Protein AF-A0A5S9M9L7-F1 (afdb_monomer_lite)

Foldseek 3Di:
DVVQVVLVVLQVVLVVCVVVVVLPSNLVSLVVLAPPDYPCSLVSLQVNLVSCVVVVVNVSSLVSLVVQLPDPPLVSVLVSLQVNLCCCCPPVVNNVVSVVSVVVNVVSVVVVVVVVVVD

InterPro domains:
  IPR011990 Tetratricopeptide-like helical domain superfamily [G3DSA:1.25.40.10] (4-117)
  IPR011990 Tetratricopeptide-like helical domain superfamily [SSF48452] (10-79)

Secondary structure (DSSP, 8-state):
-HHHHHHHHHHHHHHHHHHTT-HHHHHHHHHHTTT--STTHHHHHHHHHHHHHHTT-HHHHHHHHHHHHTSS-HHHHHHHHHHHHHHHHHTS--HHHHHHHHHHHHHHHHHHHHHHT--

Radius of gyration: 15.75 Å; chains: 1; bounding box: 41×26×40 Å

Organism: Bacillus safensis (NCBI:txid561879)

Structure (mmCIF, N/CA/C/O backbone):
data_AF-A0A5S9M9L7-F1
#
_entry.id   AF-A0A5S9M9L7-F1
#
loop_
_atom_site.group_PDB
_atom_site.id
_atom_site.type_symbol
_atom_site.label_atom_id
_atom_site.label_alt_id
_atom_site.label_comp_id
_atom_site.label_asym_id
_atom_site.label_entity_id
_atom_site.label_seq_id
_atom_site.pdbx_PDB_ins_code
_atom_site.Cartn_x
_atom_site.Cartn_y
_atom_site.Cartn_z
_atom_site.occupancy
_atom_site.B_iso_or_equiv
_atom_site.auth_seq_id
_atom_site.auth_comp_id
_atom_site.auth_asym_id
_atom_site.auth_atom_id
_atom_site.pdbx_PDB_model_num
ATOM 1 N N . MET A 1 1 ? 16.374 -11.793 -19.724 1.00 56.44 1 MET A N 1
ATOM 2 C CA . MET A 1 1 ? 17.122 -10.559 -19.395 1.00 56.44 1 MET A CA 1
ATOM 3 C C . MET A 1 1 ? 16.406 -9.319 -19.912 1.00 56.44 1 MET A C 1
ATOM 5 O O . MET A 1 1 ? 16.363 -8.348 -19.174 1.00 56.44 1 MET A O 1
ATOM 9 N N . ASP A 1 2 ? 15.795 -9.360 -21.099 1.00 66.69 2 ASP A N 1
ATOM 10 C CA . ASP A 1 2 ? 15.127 -8.180 -21.679 1.00 66.69 2 ASP A CA 1
ATOM 11 C C . ASP A 1 2 ? 13.853 -7.751 -20.929 1.00 66.69 2 ASP A C 1
ATOM 13 O O . ASP A 1 2 ? 13.676 -6.568 -20.673 1.00 66.69 2 ASP A O 1
ATOM 17 N N . ALA A 1 3 ? 13.038 -8.702 -20.453 1.00 69.31 3 ALA A N 1
ATOM 18 C CA . ALA A 1 3 ? 11.797 -8.392 -19.728 1.00 69.31 3 ALA A CA 1
ATOM 19 C C . ALA A 1 3 ? 12.013 -7.689 -18.370 1.00 69.31 3 ALA A C 1
ATOM 21 O O . ALA A 1 3 ? 11.232 -6.828 -17.992 1.00 69.31 3 ALA A O 1
ATOM 22 N N . VAL A 1 4 ? 13.083 -8.021 -17.633 1.00 74.62 4 VAL A N 1
ATOM 23 C CA . VAL A 1 4 ? 13.389 -7.358 -16.346 1.00 74.62 4 VAL A CA 1
ATOM 24 C C . VAL A 1 4 ? 13.762 -5.893 -16.579 1.00 74.62 4 VAL A C 1
ATOM 26 O O . VAL A 1 4 ? 13.251 -5.017 -15.892 1.00 74.62 4 VAL A O 1
ATOM 29 N N . LYS A 1 5 ? 14.573 -5.619 -17.611 1.00 79.69 5 LYS A N 1
ATOM 30 C CA . LYS A 1 5 ? 14.917 -4.246 -18.005 1.00 79.69 5 LYS A CA 1
ATOM 31 C C . LYS A 1 5 ? 13.689 -3.457 -18.455 1.00 79.69 5 LYS A C 1
ATOM 33 O O . LYS A 1 5 ? 13.546 -2.300 -18.084 1.00 79.69 5 LYS A O 1
ATOM 38 N N . GLU A 1 6 ? 12.784 -4.091 -19.196 1.00 86.38 6 GLU A N 1
ATOM 39 C CA . GLU A 1 6 ? 11.521 -3.474 -19.609 1.00 86.38 6 GLU A CA 1
ATOM 40 C C . GLU A 1 6 ? 10.628 -3.117 -18.403 1.00 86.38 6 GLU A C 1
ATOM 42 O O . GLU A 1 6 ? 10.029 -2.040 -18.369 1.00 86.38 6 GLU A O 1
ATOM 47 N N . HIS A 1 7 ? 10.570 -3.974 -17.376 1.00 90.00 7 HIS A N 1
ATOM 48 C CA . HIS A 1 7 ? 9.840 -3.681 -16.138 1.00 90.00 7 HIS A CA 1
ATOM 49 C C . HIS A 1 7 ? 10.464 -2.521 -15.348 1.00 90.00 7 HIS A C 1
ATOM 51 O O . HIS A 1 7 ? 9.729 -1.651 -14.873 1.00 90.00 7 HIS A O 1
ATOM 57 N N . ASP A 1 8 ? 11.795 -2.455 -15.260 1.00 87.25 8 ASP A N 1
ATOM 58 C CA . ASP A 1 8 ? 12.500 -1.346 -14.605 1.00 87.25 8 ASP A CA 1
ATOM 59 C C . ASP A 1 8 ? 12.280 -0.014 -15.337 1.00 87.25 8 ASP A C 1
ATOM 61 O O . ASP A 1 8 ? 11.994 1.009 -14.708 1.00 87.25 8 ASP A O 1
ATOM 65 N N . GLU A 1 9 ? 12.343 -0.018 -16.672 1.00 89.50 9 GLU A N 1
ATOM 66 C CA . GLU A 1 9 ? 12.058 1.155 -17.508 1.00 89.50 9 GLU A CA 1
ATOM 67 C C . GLU A 1 9 ? 10.612 1.631 -17.333 1.00 89.50 9 GLU A C 1
ATOM 69 O O . GLU A 1 9 ? 10.355 2.823 -17.131 1.00 89.50 9 GLU A O 1
ATOM 74 N N . LYS A 1 10 ? 9.656 0.697 -17.333 1.00 91.50 10 LYS A N 1
ATOM 75 C CA . LYS A 1 10 ? 8.243 1.001 -17.090 1.00 91.50 10 LYS A CA 1
ATOM 76 C C . LYS A 1 10 ? 8.015 1.542 -15.679 1.00 91.50 10 LYS A C 1
ATOM 78 O O . LYS A 1 10 ? 7.234 2.482 -15.506 1.00 91.50 10 LYS A O 1
ATOM 83 N N . TYR A 1 11 ? 8.704 1.010 -14.671 1.00 93.31 11 TYR A N 1
ATOM 84 C CA . TYR A 1 11 ? 8.608 1.532 -13.310 1.00 93.31 11 TYR A CA 1
ATOM 85 C C . TYR A 1 11 ? 9.207 2.941 -13.202 1.00 93.31 11 TYR A C 1
ATOM 87 O O . TYR A 1 11 ? 8.611 3.824 -12.579 1.00 93.31 11 TYR A O 1
ATOM 95 N N . ALA A 1 12 ? 10.332 3.204 -13.871 1.00 91.94 12 ALA A N 1
ATOM 96 C CA . ALA A 1 12 ? 10.912 4.542 -13.951 1.00 91.94 12 ALA A CA 1
ATOM 97 C C . ALA A 1 12 ? 9.948 5.547 -14.608 1.00 91.94 12 ALA A C 1
ATOM 99 O O . ALA A 1 12 ? 9.771 6.657 -14.095 1.00 91.94 12 ALA A O 1
ATOM 100 N N . LEU A 1 13 ? 9.266 5.143 -15.685 1.00 92.00 13 LEU A N 1
ATOM 101 C CA . LEU A 1 13 ? 8.242 5.956 -16.343 1.00 92.00 13 LEU A CA 1
ATOM 102 C C . LEU A 1 13 ? 7.053 6.232 -15.411 1.00 92.00 13 LEU A C 1
ATOM 104 O O . LEU A 1 13 ? 6.636 7.382 -15.263 1.00 92.00 13 LEU A O 1
ATOM 108 N N . ALA A 1 14 ? 6.556 5.213 -14.706 1.00 91.75 14 ALA A N 1
ATOM 109 C CA . ALA A 1 14 ? 5.495 5.383 -13.717 1.00 91.75 14 ALA A CA 1
ATOM 110 C C . ALA A 1 14 ? 5.879 6.399 -12.630 1.00 91.75 14 ALA A C 1
ATOM 112 O O . ALA A 1 14 ? 5.104 7.305 -12.315 1.00 91.75 14 ALA A O 1
ATOM 113 N N . ARG A 1 15 ? 7.102 6.306 -12.091 1.00 92.81 15 ARG A N 1
ATOM 114 C CA . ARG A 1 15 ? 7.625 7.263 -11.104 1.00 92.81 15 ARG A CA 1
ATOM 115 C C . ARG A 1 15 ? 7.715 8.682 -11.656 1.00 92.81 15 ARG A C 1
ATOM 117 O O . ARG A 1 15 ? 7.437 9.634 -10.924 1.00 92.81 15 ARG A O 1
ATOM 124 N N . TRP A 1 16 ? 8.075 8.833 -12.928 1.00 93.62 16 TRP A N 1
ATOM 125 C CA . TRP A 1 16 ? 8.077 10.130 -13.593 1.00 93.62 16 TRP A CA 1
ATOM 126 C C . TRP A 1 16 ? 6.661 10.723 -13.651 1.00 93.62 16 TRP A C 1
ATOM 128 O O . TRP A 1 16 ? 6.473 11.856 -13.205 1.00 93.62 16 TRP A O 1
ATOM 138 N N . HIS A 1 17 ? 5.647 9.957 -14.068 1.00 90.50 17 HIS A N 1
ATOM 139 C CA . HIS A 1 17 ? 4.250 10.421 -14.059 1.00 90.50 17 HIS A CA 1
ATOM 140 C C . HIS A 1 17 ? 3.756 10.769 -12.643 1.00 90.50 17 HIS A C 1
ATOM 142 O O . HIS A 1 17 ? 3.123 11.811 -12.448 1.00 90.50 17 HIS A O 1
ATOM 148 N N . LEU A 1 18 ? 4.117 9.973 -11.624 1.00 88.75 18 LEU A N 1
ATOM 149 C CA . LEU A 1 18 ? 3.805 10.280 -10.220 1.00 88.75 18 LEU A CA 1
ATOM 150 C C . LEU A 1 18 ? 4.373 11.637 -9.783 1.00 88.75 18 LEU A C 1
ATOM 152 O O . LEU A 1 18 ? 3.661 12.422 -9.151 1.00 88.75 18 LEU A O 1
ATOM 156 N N . ALA A 1 19 ? 5.625 11.935 -10.146 1.00 90.06 19 ALA A N 1
ATOM 157 C CA . ALA A 1 19 ? 6.269 13.212 -9.840 1.00 90.06 19 ALA A CA 1
ATOM 158 C C . ALA A 1 19 ? 5.573 14.401 -10.529 1.00 90.06 19 ALA A C 1
ATOM 160 O O . ALA A 1 19 ? 5.481 15.483 -9.949 1.00 90.06 19 ALA A O 1
ATOM 161 N N . HIS A 1 20 ? 5.012 14.183 -11.721 1.00 89.81 20 HIS A N 1
ATOM 162 C CA . HIS A 1 20 ? 4.278 15.192 -12.493 1.00 89.81 20 HIS A CA 1
ATOM 163 C C . HIS A 1 20 ? 2.778 15.249 -12.157 1.00 89.81 20 HIS A C 1
ATOM 165 O O . HIS A 1 20 ? 2.031 15.992 -12.789 1.00 89.81 20 HIS A O 1
ATOM 171 N N . ARG A 1 21 ? 2.335 14.514 -11.125 1.00 84.25 21 ARG A N 1
ATOM 172 C CA . ARG A 1 21 ? 0.929 14.401 -10.689 1.00 84.25 21 ARG A CA 1
ATOM 173 C C . ARG A 1 21 ? -0.018 13.847 -11.757 1.00 84.25 21 ARG A C 1
ATOM 175 O O . ARG A 1 21 ? -1.233 13.997 -11.618 1.00 84.25 21 ARG A O 1
ATOM 182 N N . ASP A 1 22 ? 0.515 13.150 -12.750 1.00 88.94 22 ASP A N 1
ATOM 183 C CA . ASP A 1 22 ? -0.268 12.432 -13.745 1.00 88.94 22 ASP A CA 1
ATOM 184 C C . ASP A 1 22 ? -0.672 11.060 -13.191 1.00 88.94 22 ASP A C 1
ATOM 186 O O . ASP A 1 22 ? 0.010 10.047 -13.338 1.00 88.94 22 ASP A O 1
ATOM 190 N N . VAL A 1 23 ? -1.774 11.062 -12.442 1.00 85.31 23 VAL A N 1
ATOM 191 C CA . VAL A 1 23 ? -2.245 9.894 -11.686 1.00 85.31 23 VAL A CA 1
ATOM 192 C C . VAL A 1 23 ? -2.710 8.772 -12.607 1.00 85.31 23 VAL A C 1
ATOM 194 O O . VAL A 1 23 ? -2.534 7.604 -12.266 1.00 85.31 23 VAL A O 1
ATOM 197 N N . GLN A 1 24 ? -3.313 9.105 -13.749 1.00 87.44 24 GLN A N 1
ATOM 198 C CA . GLN A 1 24 ? -3.922 8.113 -14.632 1.00 87.44 24 GLN A CA 1
ATOM 199 C C . GLN A 1 24 ? -2.854 7.267 -15.325 1.00 87.44 24 GLN A C 1
ATOM 201 O O . GLN A 1 24 ? -2.887 6.041 -15.195 1.00 87.44 24 GLN A O 1
ATOM 206 N N . GLU A 1 25 ? -1.866 7.900 -15.963 1.00 88.94 25 GLU A N 1
ATOM 207 C CA . GLU A 1 25 ? -0.790 7.164 -16.637 1.00 88.94 25 GLU A CA 1
ATOM 208 C C . GLU A 1 25 ? 0.129 6.454 -15.637 1.00 88.94 25 GLU A C 1
ATOM 210 O O . GLU A 1 25 ? 0.489 5.295 -15.848 1.00 88.94 25 GLU A O 1
ATOM 215 N N . ALA A 1 26 ? 0.419 7.067 -14.481 1.00 89.88 26 ALA A N 1
ATOM 216 C CA . ALA A 1 26 ? 1.155 6.384 -13.418 1.00 89.88 26 ALA A CA 1
ATOM 217 C C . ALA A 1 26 ? 0.448 5.098 -12.963 1.00 89.88 26 ALA A C 1
ATOM 219 O O . ALA A 1 26 ? 1.072 4.043 -12.869 1.00 89.88 26 ALA A O 1
ATOM 220 N N . THR A 1 27 ? -0.863 5.167 -12.709 1.00 91.00 27 THR A N 1
ATOM 221 C CA . THR A 1 27 ? -1.648 4.001 -12.271 1.00 91.00 27 THR A CA 1
ATOM 222 C C . THR A 1 27 ? -1.662 2.916 -13.340 1.00 91.00 27 THR A C 1
ATOM 224 O O . THR A 1 27 ? -1.523 1.740 -13.017 1.00 91.00 27 THR A O 1
ATOM 227 N N . LYS A 1 28 ? -1.799 3.292 -14.615 1.00 92.25 28 LYS A N 1
ATOM 228 C CA . LYS A 1 28 ? -1.773 2.355 -15.741 1.00 92.25 28 LYS A CA 1
ATOM 229 C C . LYS A 1 28 ? -0.447 1.598 -15.814 1.00 92.25 28 LYS A C 1
ATOM 231 O O . LYS A 1 28 ? -0.457 0.370 -15.808 1.00 92.25 28 LYS A O 1
ATOM 236 N N . HIS A 1 29 ? 0.682 2.306 -15.797 1.00 90.69 29 HIS A N 1
ATOM 237 C CA . HIS A 1 29 ? 1.998 1.667 -15.842 1.00 90.69 29 HIS A CA 1
ATOM 238 C C . HIS A 1 29 ? 2.263 0.778 -14.621 1.00 90.69 29 HIS A C 1
ATOM 240 O O . HIS A 1 29 ? 2.799 -0.315 -14.771 1.00 90.69 29 HIS A O 1
ATOM 246 N N . LEU A 1 30 ? 1.833 1.193 -13.426 1.00 91.12 30 LEU A N 1
ATOM 247 C CA . LEU A 1 30 ? 1.963 0.378 -12.214 1.00 91.12 30 LEU A CA 1
ATOM 248 C C . LEU A 1 30 ? 1.072 -0.874 -12.238 1.00 91.12 30 LEU A C 1
ATOM 250 O O . LEU A 1 30 ? 1.502 -1.940 -11.803 1.00 91.12 30 LEU A O 1
ATOM 254 N N . ARG A 1 31 ? -0.152 -0.781 -12.777 1.00 92.00 31 ARG A N 1
ATOM 255 C CA . ARG A 1 31 ? -1.037 -1.946 -12.964 1.00 92.00 31 ARG A CA 1
ATOM 256 C C . ARG A 1 31 ? -0.403 -2.980 -13.888 1.00 92.00 31 ARG A C 1
ATOM 258 O O . ARG A 1 31 ? -0.450 -4.166 -13.593 1.00 92.00 31 ARG A O 1
ATOM 265 N N . GLU A 1 32 ? 0.242 -2.536 -14.962 1.00 90.81 32 GLU A N 1
ATOM 266 C CA . GLU A 1 32 ? 0.944 -3.424 -15.896 1.00 90.81 32 GLU A CA 1
ATOM 267 C C . GLU A 1 32 ? 2.163 -4.129 -15.271 1.00 90.81 32 GLU A C 1
ATOM 269 O O . GLU A 1 32 ? 2.597 -5.149 -15.793 1.00 90.81 32 GLU A O 1
ATOM 274 N N . LEU A 1 33 ? 2.697 -3.615 -14.158 1.00 91.38 33 LEU A N 1
ATOM 275 C CA . LEU A 1 33 ? 3.779 -4.240 -13.385 1.00 91.38 33 LEU A CA 1
ATOM 276 C C . LEU A 1 33 ? 3.270 -5.202 -12.301 1.00 91.38 33 LEU A C 1
ATOM 278 O O . LEU A 1 33 ? 4.064 -5.835 -11.607 1.00 91.38 33 LEU A O 1
ATOM 282 N N . THR A 1 34 ? 1.952 -5.320 -12.125 1.00 88.50 34 THR A N 1
ATOM 283 C CA . THR A 1 34 ? 1.380 -6.196 -11.098 1.00 88.50 34 THR A CA 1
ATOM 284 C C . THR A 1 34 ? 1.644 -7.658 -11.456 1.00 88.50 34 THR A C 1
ATOM 286 O O . THR A 1 34 ? 1.263 -8.120 -12.528 1.00 88.50 34 THR A O 1
ATOM 289 N N . GLY A 1 35 ? 2.290 -8.392 -10.548 1.00 82.94 35 GLY A N 1
ATOM 290 C CA . GLY A 1 35 ? 2.667 -9.795 -10.756 1.00 82.94 35 GLY A CA 1
ATOM 291 C C . GLY A 1 35 ? 3.963 -10.001 -11.547 1.00 82.94 35 GLY A C 1
ATOM 292 O O . GLY A 1 35 ? 4.361 -11.146 -11.747 1.00 82.94 35 GLY A O 1
ATOM 293 N N . ALA A 1 36 ? 4.635 -8.927 -11.974 1.00 88.00 36 ALA A N 1
ATOM 294 C CA . ALA A 1 36 ? 5.980 -9.018 -12.526 1.00 88.00 36 ALA A CA 1
ATOM 295 C C . ALA A 1 36 ? 7.007 -9.246 -11.405 1.00 88.00 36 ALA A C 1
ATOM 297 O O . ALA A 1 36 ? 6.928 -8.623 -10.347 1.00 88.00 36 ALA A O 1
ATOM 298 N N . ASP A 1 37 ? 7.990 -10.108 -11.662 1.00 85.75 37 ASP A N 1
ATOM 299 C CA . ASP A 1 37 ? 9.120 -10.338 -10.761 1.00 85.75 37 ASP A CA 1
ATOM 300 C C . ASP A 1 37 ? 10.314 -9.479 -11.204 1.00 85.75 37 ASP A C 1
ATOM 302 O O . ASP A 1 37 ? 10.893 -9.688 -12.275 1.00 85.75 37 ASP A O 1
ATOM 306 N N . PHE A 1 38 ? 10.616 -8.447 -10.417 1.00 89.25 38 PHE A N 1
ATOM 307 C CA . PHE A 1 38 ? 11.727 -7.519 -10.626 1.00 89.25 38 PHE A CA 1
ATOM 308 C C . PHE A 1 38 ? 12.120 -6.861 -9.299 1.00 89.25 38 PHE A C 1
ATOM 310 O O . PHE A 1 38 ? 11.351 -6.873 -8.336 1.00 89.25 38 PHE A O 1
ATOM 317 N N . GLU A 1 39 ? 13.310 -6.258 -9.249 1.00 86.25 39 GLU A N 1
ATOM 318 C CA . GLU A 1 39 ? 13.920 -5.738 -8.014 1.00 86.25 39 GLU A CA 1
ATOM 319 C C . GLU A 1 39 ? 12.998 -4.784 -7.235 1.00 86.25 39 GLU A C 1
ATOM 321 O O . GLU A 1 39 ? 12.987 -4.774 -6.005 1.00 86.25 39 GLU A O 1
ATOM 326 N N . HIS A 1 40 ? 12.185 -3.998 -7.942 1.00 89.81 40 HIS A N 1
ATOM 327 C CA . HIS A 1 40 ? 11.314 -2.988 -7.343 1.00 89.81 40 HIS A CA 1
ATOM 328 C C . HIS A 1 40 ? 9.831 -3.383 -7.306 1.00 89.81 40 HIS A C 1
ATOM 330 O O . HIS A 1 40 ? 8.989 -2.523 -7.043 1.00 89.81 40 HIS A O 1
ATOM 336 N N . ALA A 1 41 ? 9.491 -4.661 -7.509 1.00 91.44 41 ALA A N 1
ATOM 337 C CA . ALA A 1 41 ? 8.104 -5.134 -7.569 1.00 91.44 41 ALA A CA 1
ATOM 338 C C . ALA A 1 41 ? 7.273 -4.738 -6.339 1.00 91.44 41 ALA A C 1
ATOM 340 O O . ALA A 1 41 ? 6.188 -4.167 -6.473 1.00 91.44 41 ALA A O 1
ATOM 341 N N . ASN A 1 42 ? 7.806 -4.946 -5.132 1.00 92.94 42 ASN A N 1
ATOM 342 C CA . ASN A 1 42 ? 7.103 -4.597 -3.893 1.00 92.94 42 ASN A CA 1
ATOM 343 C C . ASN A 1 42 ? 6.909 -3.078 -3.742 1.00 92.94 42 ASN A C 1
ATOM 345 O O . ASN A 1 42 ? 5.860 -2.620 -3.287 1.00 92.94 42 ASN A O 1
ATOM 349 N N . GLN A 1 43 ? 7.895 -2.277 -4.157 1.00 94.31 43 GLN A N 1
ATOM 350 C CA . GLN A 1 43 ? 7.793 -0.818 -4.106 1.00 94.31 43 GLN A CA 1
ATOM 351 C C . GLN A 1 43 ? 6.799 -0.294 -5.155 1.00 94.31 43 GLN A C 1
ATOM 353 O O . GLN A 1 43 ? 6.006 0.595 -4.845 1.00 94.31 43 GLN A O 1
ATOM 358 N N . ALA A 1 44 ? 6.769 -0.880 -6.354 1.00 94.81 44 ALA A N 1
ATOM 359 C CA . ALA A 1 44 ? 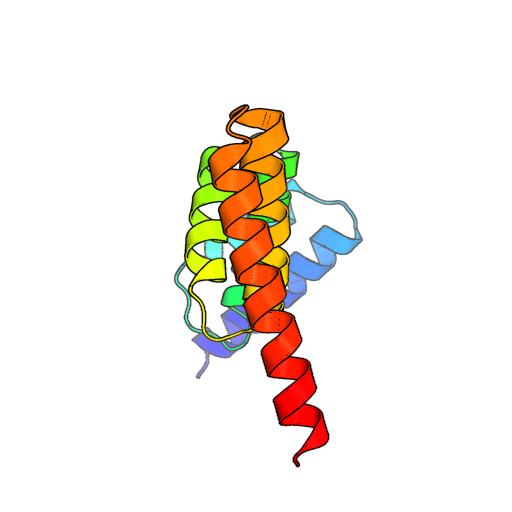5.779 -0.568 -7.382 1.00 94.81 44 ALA A CA 1
ATOM 360 C C . ALA A 1 44 ? 4.354 -0.920 -6.928 1.00 94.81 44 ALA A C 1
ATOM 362 O O . ALA A 1 44 ? 3.437 -0.114 -7.091 1.00 94.81 44 ALA A O 1
ATOM 363 N N . ALA A 1 45 ? 4.171 -2.076 -6.283 1.00 95.44 45 ALA A N 1
ATOM 364 C CA . ALA A 1 45 ? 2.897 -2.448 -5.674 1.00 95.44 45 ALA A CA 1
ATOM 365 C C . ALA A 1 45 ? 2.478 -1.430 -4.600 1.00 95.44 45 ALA A C 1
ATOM 367 O O . ALA A 1 45 ? 1.339 -0.956 -4.596 1.00 95.44 45 ALA A O 1
ATOM 368 N N . PHE A 1 46 ? 3.402 -1.010 -3.730 1.00 96.44 46 PHE A N 1
ATOM 369 C CA . PHE A 1 46 ? 3.110 0.026 -2.741 1.00 96.44 46 PHE A CA 1
ATOM 370 C C . PHE A 1 46 ?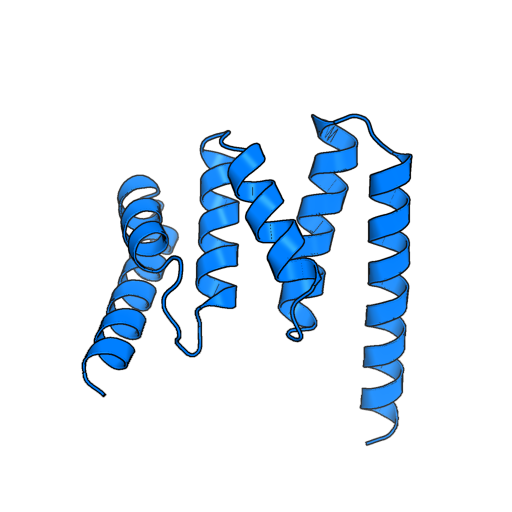 2.694 1.349 -3.402 1.00 96.44 46 PHE A C 1
ATOM 372 O O . PHE A 1 46 ? 1.676 1.930 -3.026 1.00 96.44 46 PHE A O 1
ATOM 379 N N . ASP A 1 47 ? 3.406 1.805 -4.430 1.00 95.69 47 ASP A N 1
ATOM 380 C CA . ASP A 1 47 ? 3.064 3.038 -5.149 1.00 95.69 47 ASP A CA 1
ATOM 381 C C . ASP A 1 47 ? 1.679 2.951 -5.817 1.00 95.69 47 ASP A C 1
ATOM 383 O O . ASP A 1 47 ? 0.920 3.932 -5.799 1.00 95.69 47 ASP A O 1
ATOM 387 N N . LEU A 1 48 ? 1.317 1.770 -6.336 1.00 96.12 48 LEU A N 1
ATOM 388 C CA . LEU A 1 48 ? -0.004 1.480 -6.897 1.00 96.12 48 LEU A CA 1
ATOM 389 C C . LEU A 1 48 ? -1.097 1.576 -5.831 1.00 96.12 48 LEU A C 1
ATOM 391 O O . LEU A 1 48 ? -2.114 2.235 -6.047 1.00 96.12 48 LEU A O 1
ATOM 395 N N . SER A 1 49 ? -0.867 0.992 -4.652 1.00 96.00 49 SER A N 1
ATOM 396 C CA . SER A 1 49 ? -1.819 1.044 -3.535 1.00 96.00 49 SER A CA 1
ATOM 397 C C . SER A 1 49 ? -2.134 2.483 -3.101 1.00 96.00 49 SER A C 1
ATOM 399 O O . SER A 1 49 ? -3.277 2.819 -2.781 1.00 96.00 49 SER A O 1
ATOM 401 N N . LEU A 1 50 ? -1.142 3.381 -3.160 1.00 94.94 50 LEU A N 1
ATOM 402 C CA . LEU A 1 50 ? -1.346 4.798 -2.874 1.00 94.94 50 LEU A CA 1
ATOM 403 C C . LEU A 1 50 ? -2.181 5.487 -3.957 1.00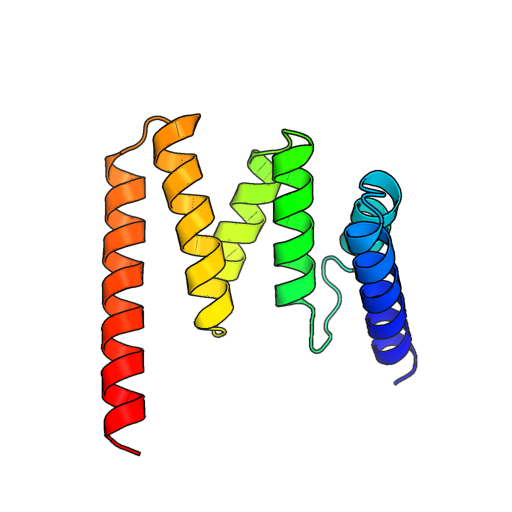 94.94 50 LEU A C 1
ATOM 405 O O . LEU A 1 50 ? -2.949 6.395 -3.630 1.00 94.94 50 LEU A O 1
ATOM 409 N N . GLN A 1 51 ? -2.076 5.063 -5.220 1.00 93.94 51 GLN A N 1
ATOM 410 C CA . GLN A 1 51 ? -2.960 5.570 -6.272 1.00 93.94 51 GLN A CA 1
ATOM 411 C C . GLN A 1 51 ? -4.388 5.067 -6.080 1.00 93.94 51 GLN A C 1
ATOM 413 O O . GLN A 1 51 ? -5.313 5.875 -6.126 1.00 93.94 51 GLN A O 1
ATOM 418 N N . TYR A 1 52 ? -4.577 3.789 -5.750 1.00 94.25 52 TYR A N 1
ATOM 419 C CA . TYR A 1 52 ? -5.892 3.245 -5.401 1.00 94.25 52 TYR A CA 1
ATOM 420 C C . TYR A 1 52 ? -6.546 3.997 -4.249 1.00 94.25 52 TYR A C 1
ATOM 422 O O . TYR A 1 52 ? -7.703 4.403 -4.356 1.00 94.25 52 TYR A O 1
ATOM 430 N N . LYS A 1 53 ? -5.779 4.333 -3.208 1.00 92.31 53 LYS A N 1
ATOM 431 C CA . LYS A 1 53 ? -6.255 5.212 -2.136 1.00 92.31 53 LYS A CA 1
ATOM 432 C C . LYS A 1 53 ? -6.7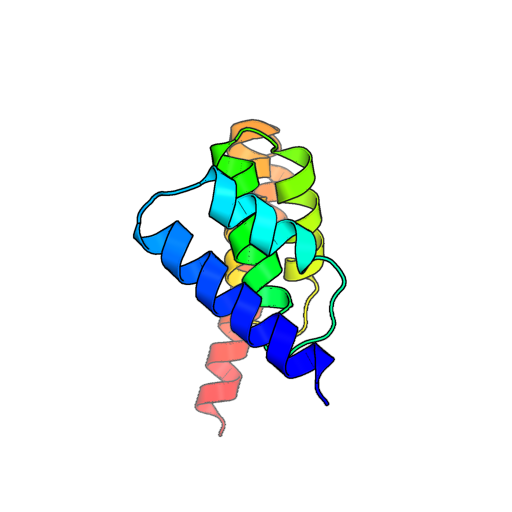63 6.561 -2.665 1.00 92.31 53 LYS A C 1
ATOM 434 O O . LYS A 1 53 ? -7.834 7.013 -2.267 1.00 92.31 53 LYS A O 1
ATOM 439 N N . ARG A 1 54 ? -6.017 7.210 -3.567 1.00 90.25 54 ARG A N 1
ATOM 440 C CA . ARG A 1 54 ? -6.393 8.510 -4.166 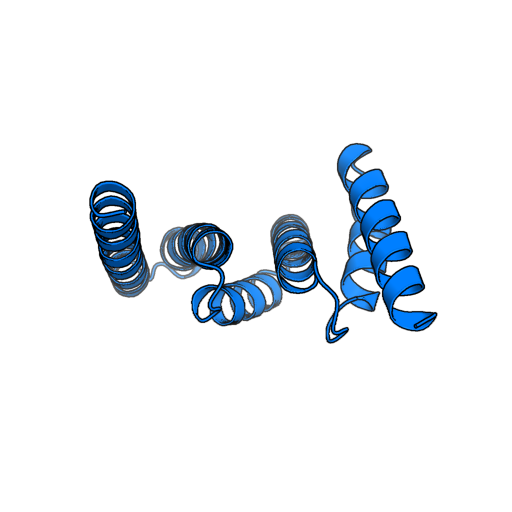1.00 90.25 54 ARG A CA 1
ATOM 441 C C . ARG A 1 54 ? -7.622 8.415 -5.068 1.00 90.25 54 ARG A C 1
ATOM 443 O O . ARG A 1 54 ? -8.382 9.375 -5.145 1.00 90.25 54 ARG A O 1
ATOM 450 N N . LEU A 1 55 ? -7.812 7.275 -5.726 1.00 90.12 55 LEU A N 1
ATOM 451 C CA . LEU A 1 55 ? -8.958 6.976 -6.586 1.00 90.12 55 LEU A CA 1
ATOM 452 C C . LEU A 1 55 ? -10.179 6.457 -5.806 1.00 90.12 55 LEU A C 1
ATOM 454 O O . LEU A 1 55 ? -11.209 6.177 -6.407 1.00 90.12 55 LEU A O 1
ATOM 458 N N . ASN A 1 56 ? -10.096 6.369 -4.474 1.00 91.62 56 ASN A N 1
ATOM 459 C CA . ASN A 1 56 ? -11.098 5.747 -3.604 1.00 91.62 56 ASN A CA 1
ATOM 460 C C . ASN A 1 56 ? -11.340 4.244 -3.866 1.00 91.62 56 ASN A C 1
ATOM 462 O O . ASN A 1 56 ? -12.356 3.702 -3.429 1.00 91.62 56 ASN A O 1
ATOM 466 N N . GLU A 1 57 ? -10.397 3.548 -4.502 1.00 93.25 57 GLU A N 1
ATOM 467 C CA . GLU A 1 57 ? -10.388 2.090 -4.695 1.00 93.25 57 GLU A CA 1
ATOM 468 C C . GLU A 1 57 ? -9.773 1.395 -3.464 1.00 93.25 57 GLU A C 1
ATOM 470 O O . GLU A 1 57 ? -8.721 0.763 -3.509 1.00 93.25 57 GLU A O 1
ATOM 475 N N . TRP A 1 58 ? -10.407 1.571 -2.305 1.00 92.50 58 TRP A N 1
ATOM 476 C CA . TRP A 1 58 ? -9.827 1.183 -1.014 1.00 92.50 58 TRP A CA 1
ATOM 477 C C . TRP A 1 58 ? -9.594 -0.319 -0.852 1.00 92.50 58 TRP A C 1
ATOM 479 O O . TRP A 1 58 ? -8.614 -0.702 -0.220 1.00 92.50 58 TRP A O 1
ATOM 489 N N . ASP A 1 59 ? -10.463 -1.154 -1.416 1.00 93.19 59 ASP A N 1
ATOM 490 C CA . ASP A 1 59 ? -10.362 -2.608 -1.264 1.00 93.19 59 ASP A CA 1
ATOM 491 C C . ASP A 1 59 ? -9.111 -3.156 -1.964 1.00 93.19 59 ASP A C 1
ATOM 493 O O . ASP A 1 59 ? -8.397 -3.981 -1.399 1.00 93.19 59 ASP A O 1
ATOM 497 N N . GLU A 1 60 ? -8.782 -2.632 -3.148 1.00 93.56 60 GLU A N 1
ATOM 498 C CA . GLU A 1 60 ? -7.558 -3.005 -3.866 1.00 93.56 60 GLU A CA 1
ATOM 499 C C . GLU A 1 60 ? -6.303 -2.491 -3.151 1.00 93.56 60 GLU A C 1
ATOM 501 O O . GLU A 1 60 ? -5.304 -3.203 -3.055 1.00 93.56 60 GLU A O 1
ATOM 506 N N . ALA A 1 61 ? -6.356 -1.281 -2.583 1.00 95.50 61 ALA A N 1
ATOM 507 C CA . ALA A 1 61 ? -5.255 -0.756 -1.777 1.00 95.50 61 ALA A CA 1
ATOM 508 C C . ALA A 1 61 ? -4.980 -1.637 -0.545 1.00 95.50 61 ALA A C 1
ATOM 510 O O . ALA A 1 61 ? -3.827 -1.964 -0.267 1.00 95.50 61 ALA A O 1
ATOM 511 N N . VAL A 1 62 ? -6.040 -2.062 0.155 1.00 95.44 62 VAL A N 1
ATOM 512 C CA . VAL A 1 62 ? -5.948 -2.918 1.346 1.00 95.44 62 VAL A CA 1
ATOM 513 C C . VAL A 1 62 ? -5.333 -4.274 1.018 1.00 95.44 62 VAL A C 1
ATOM 515 O O . VAL A 1 62 ? -4.409 -4.672 1.719 1.00 95.44 62 VAL A O 1
ATOM 518 N N . ARG A 1 63 ? -5.754 -4.938 -0.067 1.00 95.31 63 ARG A N 1
ATOM 519 C CA . ARG A 1 63 ? -5.165 -6.229 -0.480 1.00 95.31 63 ARG A CA 1
ATOM 520 C C . ARG A 1 63 ? -3.659 -6.134 -0.714 1.00 95.31 63 ARG A C 1
ATOM 522 O O . ARG A 1 63 ? -2.903 -7.025 -0.324 1.00 95.31 63 ARG A O 1
ATOM 529 N N . ILE A 1 64 ? -3.216 -5.044 -1.343 1.00 95.75 64 ILE A N 1
ATOM 530 C CA . ILE A 1 64 ? -1.789 -4.806 -1.563 1.00 95.75 64 ILE A CA 1
ATOM 531 C C . ILE A 1 64 ? -1.077 -4.578 -0.226 1.00 95.75 64 ILE A C 1
ATOM 533 O O . ILE A 1 64 ? -0.015 -5.153 -0.004 1.00 95.75 64 ILE A O 1
ATOM 537 N N . TRP A 1 65 ? -1.643 -3.774 0.679 1.00 96.75 65 TRP A N 1
ATOM 538 C CA . TRP A 1 65 ? -1.029 -3.537 1.988 1.00 96.75 65 TRP A CA 1
ATOM 539 C C . TRP A 1 65 ? -0.934 -4.798 2.839 1.00 96.75 65 TRP A C 1
ATOM 541 O O . TRP A 1 65 ? 0.093 -4.991 3.477 1.00 96.75 65 TRP A O 1
ATOM 551 N N . GLU A 1 66 ? -1.953 -5.657 2.831 1.00 95.25 66 GLU A N 1
ATOM 552 C CA . GLU A 1 66 ? -1.928 -6.952 3.522 1.00 95.25 66 GLU A CA 1
ATOM 553 C C . GLU A 1 66 ? -0.787 -7.829 2.987 1.00 95.25 66 GLU A C 1
ATOM 555 O O . GLU A 1 66 ? 0.039 -8.303 3.761 1.00 95.25 66 GLU A O 1
ATOM 560 N N . THR A 1 67 ? -0.656 -7.929 1.661 1.00 94.44 67 THR A N 1
ATOM 561 C CA . THR A 1 67 ? 0.434 -8.688 1.023 1.00 94.44 67 THR A CA 1
ATOM 562 C C . THR A 1 67 ? 1.816 -8.120 1.371 1.00 94.44 67 THR A C 1
ATOM 564 O O . THR A 1 67 ? 2.744 -8.859 1.690 1.00 94.44 67 THR A O 1
ATOM 567 N N . LEU A 1 68 ? 1.976 -6.793 1.326 1.00 94.25 68 LEU A N 1
ATOM 568 C CA . LEU A 1 68 ? 3.250 -6.135 1.627 1.00 94.25 68 LEU A CA 1
ATOM 569 C C . LEU A 1 68 ? 3.609 -6.186 3.114 1.00 94.25 68 LEU A C 1
ATOM 571 O O . LEU A 1 68 ? 4.791 -6.226 3.451 1.00 94.25 68 LEU A O 1
ATOM 575 N N . PHE A 1 69 ? 2.612 -6.190 3.998 1.00 93.50 69 PHE A N 1
ATOM 576 C CA . PHE A 1 69 ? 2.809 -6.318 5.440 1.00 93.50 69 PHE A CA 1
ATOM 577 C C . PHE A 1 69 ? 3.402 -7.681 5.823 1.00 93.50 69 PHE A C 1
ATOM 579 O O . PHE A 1 69 ? 4.164 -7.764 6.781 1.00 93.50 69 PHE A O 1
ATOM 586 N N . GLU A 1 70 ? 3.115 -8.723 5.041 1.00 90.44 70 GLU A N 1
ATOM 587 C CA . GLU A 1 70 ? 3.694 -10.064 5.195 1.00 90.44 70 GLU A CA 1
ATOM 588 C C . GLU A 1 70 ? 5.034 -10.242 4.455 1.00 90.44 70 GLU A C 1
ATOM 590 O O . GLU A 1 70 ? 5.663 -11.298 4.546 1.00 90.44 70 GLU A O 1
ATOM 595 N N . SER A 1 71 ? 5.493 -9.226 3.715 1.00 87.31 71 SER A N 1
ATOM 596 C CA . SER A 1 71 ? 6.741 -9.310 2.953 1.00 87.31 71 SER A CA 1
ATOM 597 C C . SER A 1 71 ? 7.982 -9.265 3.852 1.00 87.31 71 SER A C 1
ATOM 599 O O . SER A 1 71 ? 7.976 -8.708 4.949 1.00 87.31 71 SER A O 1
ATOM 601 N N . SER A 1 72 ? 9.094 -9.818 3.360 1.00 85.56 72 SER A N 1
ATOM 602 C CA . SER A 1 72 ? 10.383 -9.798 4.065 1.00 85.56 72 SER A CA 1
ATOM 603 C C . SER A 1 72 ? 11.071 -8.427 4.067 1.00 85.56 72 SER A C 1
ATOM 605 O O . SER A 1 72 ? 12.060 -8.242 4.776 1.00 85.56 72 SER A O 1
ATOM 607 N N . ASP A 1 73 ? 10.596 -7.472 3.261 1.00 87.94 73 ASP A N 1
ATOM 608 C CA . ASP A 1 73 ? 11.103 -6.102 3.278 1.00 87.94 73 ASP A CA 1
ATOM 609 C C . ASP A 1 73 ? 10.484 -5.360 4.464 1.00 87.94 73 ASP A C 1
ATOM 611 O O . ASP A 1 73 ? 9.361 -4.861 4.402 1.00 87.94 73 ASP A O 1
ATOM 615 N N . VAL A 1 74 ? 11.246 -5.275 5.554 1.00 87.50 74 VAL A N 1
ATOM 616 C CA . VAL A 1 74 ? 10.814 -4.640 6.806 1.00 87.50 74 VAL A CA 1
ATOM 617 C C . VAL A 1 74 ? 10.370 -3.193 6.588 1.00 87.50 74 VAL A C 1
ATOM 619 O O . VAL A 1 74 ? 9.410 -2.742 7.212 1.00 87.50 74 VAL A O 1
ATOM 622 N N . HIS A 1 75 ? 11.028 -2.445 5.700 1.00 88.75 75 HIS A N 1
ATOM 623 C CA . HIS A 1 75 ? 10.687 -1.041 5.466 1.00 88.75 75 HIS A CA 1
ATOM 624 C C . HIS A 1 75 ? 9.354 -0.903 4.733 1.00 88.75 75 HIS A C 1
ATOM 626 O O . HIS A 1 75 ? 8.530 -0.055 5.089 1.00 88.75 75 HIS A O 1
ATOM 632 N N . LEU A 1 76 ? 9.115 -1.743 3.725 1.00 90.88 76 LEU A N 1
ATOM 633 C CA . LEU A 1 76 ? 7.830 -1.777 3.029 1.00 90.88 76 LEU A CA 1
ATOM 634 C C . LEU A 1 76 ? 6.714 -2.347 3.901 1.00 90.88 76 LEU A C 1
ATOM 636 O O . LEU A 1 76 ? 5.630 -1.765 3.913 1.00 90.88 76 LEU A O 1
ATOM 640 N N . ALA A 1 77 ? 6.983 -3.393 4.681 1.00 91.75 77 ALA A N 1
ATOM 641 C CA . ALA A 1 77 ? 6.036 -3.934 5.649 1.00 91.75 77 ALA A CA 1
ATOM 642 C C . ALA A 1 77 ? 5.613 -2.861 6.664 1.00 91.75 77 ALA A C 1
ATOM 644 O O . ALA A 1 77 ? 4.420 -2.682 6.913 1.00 91.75 77 ALA A O 1
ATOM 645 N N . LEU A 1 78 ? 6.562 -2.059 7.168 1.00 92.50 78 LEU A N 1
ATOM 646 C CA . LEU A 1 78 ? 6.263 -0.926 8.047 1.00 92.50 78 LEU A CA 1
ATOM 647 C C . LEU A 1 78 ? 5.343 0.101 7.370 1.00 92.50 78 LEU A C 1
ATOM 649 O O . LEU A 1 78 ? 4.312 0.481 7.929 1.00 92.50 78 LEU A O 1
ATOM 653 N N . LYS A 1 79 ? 5.684 0.543 6.153 1.00 94.56 79 LYS A N 1
ATOM 654 C CA . LYS A 1 79 ? 4.874 1.519 5.403 1.00 94.56 79 LYS A CA 1
ATOM 655 C C . LYS A 1 79 ? 3.466 0.999 5.102 1.00 94.56 79 LYS A C 1
ATOM 657 O O . LYS A 1 79 ? 2.495 1.733 5.287 1.00 94.56 79 LYS A O 1
ATOM 662 N N . ALA A 1 80 ? 3.357 -0.245 4.643 1.00 95.88 80 ALA A N 1
ATOM 663 C CA . ALA A 1 80 ? 2.094 -0.895 4.318 1.00 95.88 80 ALA A CA 1
ATOM 664 C C . ALA A 1 80 ? 1.218 -1.072 5.562 1.00 95.88 80 ALA A C 1
ATOM 666 O O . ALA A 1 80 ? 0.049 -0.686 5.547 1.00 95.88 80 ALA A O 1
ATOM 667 N N . GLY A 1 81 ? 1.792 -1.554 6.667 1.00 95.50 81 GLY A N 1
ATOM 668 C CA . GLY A 1 81 ? 1.070 -1.724 7.924 1.00 95.50 81 GLY A CA 1
ATOM 669 C C . GLY A 1 81 ? 0.534 -0.405 8.490 1.00 95.50 81 GLY A C 1
ATOM 670 O O . GLY A 1 81 ? -0.588 -0.372 8.991 1.00 95.50 81 GLY A O 1
ATOM 671 N N . ILE A 1 82 ? 1.277 0.703 8.365 1.00 95.56 82 ILE A N 1
ATOM 672 C CA . ILE A 1 82 ? 0.799 2.033 8.786 1.00 95.56 82 ILE A CA 1
ATOM 673 C C . ILE A 1 82 ? -0.455 2.441 8.002 1.00 95.56 82 ILE A C 1
ATOM 675 O O . ILE A 1 82 ? -1.423 2.933 8.587 1.00 95.56 82 ILE A O 1
ATOM 679 N N . GLU A 1 83 ? -0.456 2.265 6.680 1.00 97.00 83 GLU A N 1
ATOM 680 C CA . GLU A 1 83 ? -1.622 2.598 5.854 1.00 97.00 83 GLU A CA 1
ATOM 681 C C . GLU A 1 83 ? -2.801 1.649 6.121 1.00 97.00 83 GLU A C 1
ATOM 683 O O . GLU A 1 83 ? -3.945 2.105 6.216 1.00 97.00 83 GLU A O 1
ATOM 688 N N . LEU A 1 84 ? -2.526 0.362 6.352 1.00 95.56 84 LEU A N 1
ATOM 689 C CA . LEU A 1 84 ? -3.530 -0.629 6.733 1.00 95.56 84 LEU A CA 1
ATOM 690 C C . LEU A 1 84 ? -4.200 -0.282 8.071 1.00 95.56 84 LEU A C 1
ATOM 692 O O . LEU A 1 84 ? -5.431 -0.273 8.152 1.00 95.56 84 LEU A O 1
ATOM 696 N N . ALA A 1 85 ? -3.421 0.081 9.095 1.00 95.69 85 ALA A N 1
ATOM 697 C CA . ALA A 1 85 ? -3.938 0.490 10.401 1.00 95.69 85 ALA A CA 1
ATOM 698 C C . ALA A 1 85 ? -4.849 1.726 10.290 1.00 95.69 85 ALA A C 1
ATOM 700 O O . ALA A 1 85 ? -5.981 1.706 10.780 1.00 95.69 85 ALA A O 1
ATOM 701 N N . LYS A 1 86 ? -4.417 2.761 9.552 1.00 95.19 86 LYS A N 1
ATOM 702 C CA . LYS A 1 86 ? -5.242 3.954 9.278 1.00 95.19 86 LYS A CA 1
ATOM 703 C C . LYS A 1 86 ? -6.548 3.597 8.570 1.00 95.19 86 LYS A C 1
ATOM 705 O O . LYS A 1 86 ? -7.594 4.167 8.879 1.00 95.19 86 LYS A O 1
ATOM 710 N N . CYS A 1 87 ? -6.504 2.674 7.608 1.00 94.12 87 CYS A N 1
ATOM 711 C CA . CYS A 1 87 ? -7.697 2.235 6.887 1.00 94.12 87 CYS A CA 1
ATOM 712 C C . CYS A 1 87 ? -8.681 1.510 7.820 1.00 94.12 87 CYS A C 1
ATOM 714 O O . CYS A 1 87 ? -9.875 1.834 7.829 1.00 94.12 87 CYS A O 1
ATOM 716 N N . LYS A 1 88 ? -8.184 0.587 8.654 1.00 92.06 88 LYS A N 1
ATOM 717 C CA . LYS A 1 88 ? -8.991 -0.132 9.652 1.00 92.06 88 LYS A CA 1
ATOM 718 C C . LYS A 1 88 ? -9.670 0.831 10.625 1.00 92.06 88 LYS A C 1
ATOM 720 O O . LYS A 1 88 ? -10.885 0.753 10.807 1.00 92.06 88 LYS A O 1
ATOM 725 N N . GLU A 1 89 ? -8.934 1.800 11.161 1.00 92.81 89 GLU A N 1
ATOM 726 C CA 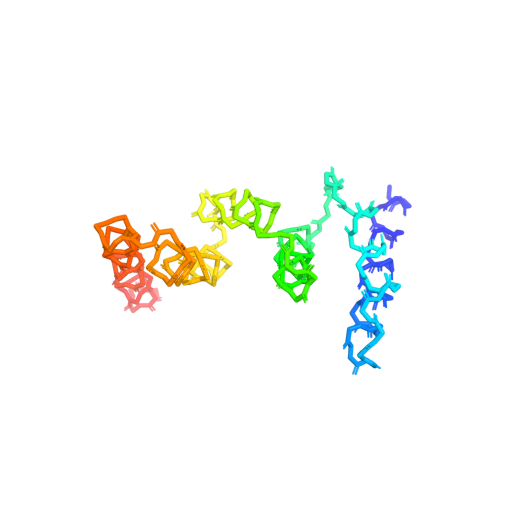. GLU A 1 89 ? -9.471 2.780 12.108 1.00 92.81 89 GLU A CA 1
ATOM 727 C C . GLU A 1 89 ? -10.467 3.747 11.452 1.00 92.81 89 GLU A C 1
ATOM 729 O O . GLU A 1 89 ? -11.619 3.868 11.876 1.00 92.81 89 GLU A O 1
ATOM 734 N N . HIS A 1 90 ? -10.047 4.468 10.411 1.00 90.75 90 HIS A N 1
ATOM 735 C CA . HIS A 1 90 ? -10.834 5.589 9.907 1.00 90.75 90 HIS A CA 1
ATOM 736 C C . HIS A 1 90 ? -11.985 5.152 9.011 1.00 90.75 90 HIS A C 1
ATOM 738 O O . HIS A 1 90 ? -13.057 5.764 9.077 1.00 90.75 90 HIS A O 1
ATOM 744 N N . ARG A 1 91 ? -11.773 4.120 8.187 1.00 91.06 91 ARG A N 1
ATOM 745 C CA . ARG A 1 91 ? -12.740 3.691 7.173 1.00 91.06 91 ARG A CA 1
ATOM 746 C C . ARG A 1 91 ? -13.601 2.534 7.656 1.00 91.06 91 ARG A C 1
ATOM 748 O O . ARG A 1 91 ? -14.817 2.618 7.535 1.00 91.06 91 ARG A O 1
ATOM 755 N N . GLN A 1 92 ? -12.992 1.494 8.222 1.00 89.94 92 GLN A N 1
ATOM 756 C CA . GLN A 1 92 ? -13.729 0.311 8.692 1.00 89.94 92 GLN A CA 1
ATOM 757 C C . GLN A 1 92 ? -14.263 0.475 10.122 1.00 89.94 92 GLN A C 1
ATOM 759 O O . GLN A 1 92 ? -15.098 -0.315 10.551 1.00 89.94 92 GLN A O 1
ATOM 764 N N . LYS A 1 93 ? -13.818 1.517 10.844 1.00 93.19 93 LYS A N 1
ATOM 765 C CA . LYS A 1 93 ? -14.147 1.757 12.260 1.00 93.19 93 LYS A CA 1
ATOM 766 C C . LYS A 1 93 ? -13.784 0.573 13.162 1.00 93.19 93 LYS A C 1
ATOM 768 O O . LYS A 1 93 ? -14.354 0.405 14.237 1.00 93.19 93 LYS A O 1
ATOM 773 N N . ASP A 1 94 ? -12.795 -0.212 12.744 1.00 94.25 94 ASP A N 1
ATOM 774 C CA . ASP A 1 94 ? -12.269 -1.354 13.478 1.00 94.25 94 ASP A CA 1
ATOM 775 C C . ASP A 1 94 ? -10.983 -0.957 14.211 1.00 94.25 94 ASP A C 1
ATOM 777 O O . ASP A 1 94 ? -9.858 -1.217 13.776 1.00 94.25 94 ASP A O 1
ATOM 781 N N . ALA A 1 95 ? -11.170 -0.284 15.346 1.00 92.38 95 ALA A N 1
ATOM 782 C CA . ALA A 1 95 ? -10.069 0.161 16.195 1.00 92.38 95 ALA A CA 1
ATOM 783 C C . ALA A 1 95 ? -9.263 -1.009 16.789 1.00 92.38 95 ALA A C 1
ATOM 785 O O . ALA A 1 95 ? -8.075 -0.853 17.058 1.00 92.38 95 ALA A O 1
ATOM 786 N N . LYS A 1 96 ? -9.881 -2.187 16.975 1.00 95.00 96 LYS A N 1
ATOM 787 C CA . LYS A 1 96 ? -9.193 -3.364 17.528 1.00 95.00 96 LYS A CA 1
ATOM 788 C C . LYS A 1 96 ? -8.157 -3.891 16.543 1.00 95.00 96 LYS A C 1
ATOM 790 O O . LYS A 1 96 ? -7.004 -4.080 16.920 1.00 95.00 96 LYS A O 1
ATOM 795 N N . SER A 1 97 ? -8.550 -4.071 15.283 1.00 93.06 97 SER A N 1
ATOM 796 C CA . SER A 1 97 ? -7.619 -4.512 14.241 1.00 93.06 97 SER A CA 1
ATOM 797 C C . SER A 1 97 ? -6.528 -3.473 13.978 1.00 93.06 97 SER A C 1
ATOM 799 O O . SER A 1 97 ? -5.364 -3.837 13.839 1.00 93.06 97 SER A O 1
ATOM 801 N N . ALA A 1 98 ? -6.870 -2.177 13.971 1.00 94.31 98 ALA A N 1
ATOM 802 C CA . ALA A 1 98 ? -5.883 -1.105 13.819 1.00 94.31 98 ALA A CA 1
ATOM 803 C C . ALA A 1 98 ? -4.821 -1.121 14.935 1.00 94.31 98 ALA A C 1
ATOM 805 O O . ALA A 1 98 ? -3.624 -1.004 14.653 1.00 94.31 98 ALA A O 1
ATOM 806 N N . LEU A 1 99 ? -5.247 -1.318 16.189 1.00 94.31 99 LEU A N 1
ATOM 807 C CA . LEU A 1 99 ? -4.340 -1.434 17.330 1.00 94.31 99 LEU A CA 1
ATOM 808 C C . LEU A 1 99 ? -3.437 -2.663 17.198 1.00 94.31 99 LEU A C 1
ATOM 810 O O . LEU A 1 99 ? -2.224 -2.523 17.305 1.00 94.31 99 LEU A O 1
ATOM 814 N N . SER A 1 100 ? -4.006 -3.831 16.880 1.00 95.25 100 SER A N 1
ATOM 815 C CA . SER A 1 100 ? -3.232 -5.068 16.711 1.00 95.25 100 SER A CA 1
ATOM 816 C C . SER A 1 100 ? -2.133 -4.922 15.655 1.00 95.25 100 SER A C 1
ATOM 818 O O . SER A 1 100 ? -1.002 -5.337 15.892 1.00 95.25 100 SER A O 1
ATOM 820 N N . ILE A 1 101 ? -2.439 -4.306 14.507 1.00 93.44 101 ILE A N 1
ATOM 821 C CA . ILE A 1 101 ? -1.447 -4.050 13.450 1.00 93.44 101 ILE A CA 1
ATOM 822 C C . ILE A 1 101 ? -0.346 -3.117 13.968 1.00 93.44 101 ILE A C 1
ATOM 824 O O . ILE A 1 101 ? 0.839 -3.366 13.755 1.00 93.44 101 ILE A O 1
ATOM 828 N N . THR A 1 102 ? -0.726 -2.059 14.685 1.00 93.94 102 THR A N 1
ATOM 829 C CA . THR A 1 102 ? 0.216 -1.081 15.247 1.00 93.94 102 THR A CA 1
ATOM 830 C C . THR A 1 102 ? 1.154 -1.717 16.276 1.00 93.94 102 THR A C 1
ATOM 832 O O . THR A 1 102 ? 2.357 -1.462 16.259 1.00 93.94 102 THR A O 1
ATOM 835 N N . GLU A 1 103 ? 0.636 -2.587 17.141 1.00 93.31 103 GLU A N 1
ATOM 836 C CA . GLU A 1 103 ? 1.436 -3.334 18.117 1.00 93.31 103 GLU A CA 1
ATOM 837 C C . GLU A 1 103 ? 2.419 -4.291 17.430 1.00 93.31 103 GLU A C 1
ATOM 839 O O . GLU A 1 103 ? 3.594 -4.339 17.807 1.00 93.31 103 GLU A O 1
ATOM 844 N N . SER A 1 104 ? 1.985 -4.997 16.378 1.00 90.50 104 SER A N 1
ATOM 845 C CA . SER A 1 104 ? 2.883 -5.822 15.562 1.00 90.50 104 SER A CA 1
ATOM 846 C C . SER A 1 104 ? 4.016 -4.987 14.954 1.00 90.50 104 SER A C 1
ATOM 848 O O . SER A 1 104 ? 5.182 -5.358 15.085 1.00 90.50 104 SER A O 1
ATOM 850 N N . LEU A 1 105 ? 3.703 -3.827 14.367 1.00 89.12 105 LEU A N 1
ATOM 851 C CA . LEU A 1 105 ? 4.688 -2.909 13.777 1.00 89.12 105 LEU A CA 1
ATOM 852 C C . LEU A 1 105 ? 5.743 -2.431 14.786 1.00 89.12 105 LEU A C 1
ATOM 854 O O . LEU A 1 105 ? 6.935 -2.440 14.478 1.00 89.12 105 LEU A O 1
ATOM 858 N N . LEU A 1 106 ? 5.321 -2.048 15.995 1.00 87.50 106 LEU A N 1
ATOM 859 C CA . LEU A 1 106 ? 6.231 -1.623 17.067 1.00 87.50 106 LEU A CA 1
ATOM 860 C C . LEU A 1 106 ? 7.161 -2.756 17.514 1.00 87.50 106 LEU A C 1
ATOM 862 O O . LEU A 1 106 ? 8.337 -2.530 17.810 1.00 87.50 106 LEU A O 1
ATOM 866 N N . SER A 1 107 ? 6.649 -3.987 17.544 1.00 84.62 107 SER A N 1
ATOM 867 C CA . SER A 1 107 ? 7.462 -5.163 17.840 1.00 84.62 107 SER A CA 1
ATOM 868 C C . SER A 1 107 ? 8.570 -5.336 16.793 1.00 84.62 107 SER A C 1
ATOM 870 O O . SER A 1 107 ? 9.743 -5.434 17.164 1.00 84.62 107 SER A O 1
ATOM 872 N N . PHE A 1 108 ? 8.232 -5.245 15.500 1.00 74.94 108 PHE A N 1
ATOM 873 C CA . PHE A 1 108 ? 9.193 -5.331 14.393 1.00 74.94 108 PHE A CA 1
ATOM 874 C C . PHE A 1 108 ? 10.251 -4.221 14.424 1.00 74.94 108 PHE A C 1
ATOM 876 O O . PHE A 1 108 ? 11.445 -4.508 14.306 1.00 74.94 108 PHE A O 1
ATOM 883 N N . SER A 1 109 ? 9.849 -2.961 14.628 1.00 68.00 109 SER A N 1
ATOM 884 C CA . SER A 1 109 ? 10.797 -1.838 14.659 1.00 68.00 109 SER A CA 1
ATOM 885 C C . SER A 1 109 ? 11.771 -1.954 15.834 1.00 68.00 109 SER A C 1
ATOM 887 O O . SER A 1 109 ? 12.973 -1.745 15.678 1.00 68.00 109 SER A O 1
ATOM 889 N N . SER A 1 110 ? 11.277 -2.380 17.001 1.00 61.03 110 SER A N 1
ATOM 890 C CA . SER A 1 110 ? 12.107 -2.579 18.191 1.00 61.03 110 SER A CA 1
ATOM 891 C C . SER A 1 110 ? 13.119 -3.725 18.052 1.00 61.03 110 SER A C 1
ATOM 893 O O . SER A 1 110 ? 14.124 -3.742 18.765 1.00 61.03 110 SER A O 1
ATOM 895 N N . LEU A 1 111 ? 12.852 -4.708 17.184 1.00 57.91 111 LEU A N 1
ATOM 896 C CA . LEU A 1 111 ? 13.769 -5.808 16.872 1.00 57.91 111 LEU A CA 1
ATOM 897 C C . LEU A 1 111 ? 14.837 -5.347 15.872 1.00 57.91 111 LEU A C 1
ATOM 899 O O . LEU A 1 111 ? 16.025 -5.504 16.143 1.00 57.91 111 LEU A O 1
ATOM 903 N N . SER A 1 112 ? 14.432 -4.634 14.816 1.00 54.78 112 SER A N 1
ATOM 904 C CA . SER A 1 112 ? 15.348 -4.011 13.849 1.00 54.78 112 SER A CA 1
ATOM 905 C C . SER A 1 112 ? 16.377 -3.077 14.511 1.00 54.78 112 SER A C 1
ATOM 907 O O . SER A 1 112 ? 17.546 -3.055 14.122 1.00 54.78 112 SER A O 1
ATOM 909 N N . GLU A 1 113 ? 15.985 -2.304 15.529 1.00 55.38 113 GLU A N 1
ATOM 910 C CA . GLU A 1 113 ? 16.912 -1.440 16.282 1.00 55.38 113 GLU A CA 1
ATOM 911 C C . GLU A 1 113 ? 17.885 -2.216 17.185 1.00 55.38 113 GLU A C 1
ATOM 913 O O . GLU A 1 113 ? 18.966 -1.722 17.514 1.00 55.38 113 GLU A O 1
ATOM 918 N N . ARG A 1 114 ? 17.506 -3.419 17.630 1.00 50.69 114 ARG A N 1
ATOM 919 C CA . ARG A 1 114 ? 18.349 -4.278 18.474 1.00 50.69 114 ARG A CA 1
ATOM 920 C C . ARG A 1 114 ? 19.377 -5.053 17.656 1.00 50.69 114 ARG A C 1
ATOM 922 O O . ARG A 1 114 ? 20.495 -5.230 18.137 1.00 50.69 114 ARG A O 1
ATOM 929 N N . ASP A 1 115 ? 19.030 -5.444 16.435 1.00 48.19 115 ASP A N 1
ATOM 930 C CA . ASP A 1 115 ? 19.918 -6.187 15.537 1.00 48.19 115 ASP A CA 1
ATOM 931 C C . ASP A 1 115 ? 20.963 -5.275 14.874 1.00 48.19 115 ASP A C 1
ATOM 933 O O . ASP A 1 115 ? 22.128 -5.644 14.758 1.00 48.19 115 ASP A O 1
ATOM 937 N N . THR A 1 116 ? 20.600 -4.027 14.563 1.00 48.06 116 THR A N 1
ATOM 938 C CA . THR A 1 116 ? 21.536 -3.009 14.041 1.00 48.06 116 THR A CA 1
ATOM 939 C C . THR A 1 116 ? 22.542 -2.497 15.075 1.00 48.06 116 THR A C 1
ATOM 941 O O . THR A 1 116 ? 23.607 -2.021 14.701 1.00 48.06 116 THR A O 1
ATOM 944 N N . LYS A 1 117 ? 22.246 -2.610 16.378 1.00 46.00 117 LYS A N 1
ATOM 945 C CA . LYS A 1 117 ? 23.182 -2.269 17.470 1.00 46.00 117 LYS A CA 1
ATOM 946 C C . LYS A 1 117 ? 24.124 -3.417 17.858 1.00 46.00 117 LYS A C 1
ATOM 948 O O . LYS A 1 117 ? 24.963 -3.228 18.737 1.00 46.00 117 LYS A O 1
ATOM 953 N N . ARG A 1 118 ? 23.951 -4.609 17.277 1.00 42.69 118 ARG A N 1
ATOM 954 C CA . ARG A 1 118 ? 24.733 -5.819 17.591 1.00 42.69 118 ARG A CA 1
ATOM 955 C C . ARG A 1 118 ? 25.653 -6.282 16.452 1.00 42.69 118 ARG A C 1
ATOM 957 O O . ARG A 1 118 ? 26.363 -7.265 16.656 1.00 42.69 118 ARG A O 1
ATOM 964 N N . ALA A 1 119 ? 25.642 -5.597 15.310 1.00 43.56 119 ALA A N 1
ATOM 965 C CA . ALA A 1 119 ? 26.563 -5.789 14.187 1.00 43.56 119 ALA A CA 1
ATOM 966 C C . ALA A 1 119 ? 27.666 -4.722 14.210 1.00 43.56 119 ALA A C 1
ATOM 968 O O . ALA A 1 119 ? 28.811 -5.068 13.848 1.00 43.56 119 ALA A O 1
#

pLDDT: mean 87.09, std 12.7, range [42.69, 97.0]

Sequence (119 aa):
MDAVKEHDEKYALARWHLAHRDVQEATKHLRELTGADFEHANQAAFDLSLQYKRLNEWDEAVRIWETLFESSDVHLALKAGIELAKCKEHRQKDAKSALSITESLLSFSSLSERDTKRA